Protein AF-A0A7S3HVH9-F1 (afdb_monomer)

Secondary structure (DSSP, 8-state):
-EEEEPPSSSS----HHHHHHHHHHHHHHHH--HHHHHTB--EEEEEE-SSEEEEEE---SSEEHHHHHEEEEEEEETTEEEEEEEE-HHHHHHHH-HHHHHHHHHHHHHHHHHHHHTTEE-S--SGGGEEEEEETTTTEEEEEEE---TT-EEB-TTS-B----

Foldseek 3Di:
DDKWWQDPDDDRDTQLLVVQVVVVLVLCVVDPDPLLPLAAWHFPDWDDDPTIIDTHTDDDPAAFQDVQQWDWDWDDDPNDIDIDIDGHLLNVLCVPPVVQVVVVVVSVCSNVVSCVVSQKDQQDDDSRQKGWDADSVVRHTPGIHGHRSSRMFGADPVRDTDPDD

Nearest PDB structures (foldseek):
  8p5j-assembly1_A  TM=8.160E-01  e=2.777E-05  Homo sapiens
  3lj0-assembly1_A  TM=7.026E-01  e=1.285E-04  Saccharomyces cerevisiae
  6c2t-assembly1_A-2  TM=6.644E-01  e=3.695E-03  Homo sapiens
  5lvp-assembly4_D  TM=5.427E-01  e=7.985E-04  Homo sapiens

Organism: NCBI:txid182087

Sequence (165 aa):
MKQFPKNGSGQMKFDPSAYVELQMAQLIRAYSTAEERENICMMIESVDDKKDLWLIYELCSGRTMNEHLFEVKGEFYKGERIYMVHHSHFYHALRTNLEMLKDFLYRMCVALSLFARISIVHGDLKPDNIIIDYDPETQSIRSLKVIDLGSAFLLNEEGRTIRNQ

Structure (mmCIF, N/CA/C/O backbone):
data_AF-A0A7S3HVH9-F1
#
_entry.id   AF-A0A7S3HVH9-F1
#
loop_
_atom_site.group_PDB
_atom_site.id
_atom_site.type_symbol
_atom_site.label_atom_id
_atom_site.label_alt_id
_atom_site.label_comp_id
_atom_site.label_asym_id
_atom_site.label_entity_id
_atom_site.label_seq_id
_atom_site.pdbx_PDB_ins_code
_atom_site.Cartn_x
_atom_site.Cartn_y
_atom_site.Cartn_z
_atom_site.occupancy
_atom_site.B_iso_or_equiv
_atom_site.auth_seq_id
_atom_site.auth_comp_id
_atom_site.auth_asym_id
_atom_site.auth_atom_id
_atom_site.pdbx_PDB_model_num
ATOM 1 N N . MET A 1 1 ? -8.099 2.472 -11.697 1.00 90.06 1 MET A N 1
ATOM 2 C CA . MET A 1 1 ? -7.451 2.942 -12.942 1.00 90.06 1 MET A CA 1
ATOM 3 C C . MET A 1 1 ? -6.863 4.315 -12.669 1.00 90.06 1 MET A C 1
ATOM 5 O O . MET A 1 1 ? -7.524 5.095 -11.994 1.00 90.06 1 MET A O 1
ATOM 9 N N . LYS A 1 2 ? -5.647 4.591 -13.143 1.00 94.25 2 LYS A N 1
ATOM 10 C CA . LYS A 1 2 ? -5.000 5.909 -13.067 1.00 94.25 2 LYS A CA 1
ATOM 11 C C . LYS A 1 2 ? -4.775 6.439 -14.484 1.00 94.25 2 LYS A C 1
ATOM 13 O O . LYS A 1 2 ? -4.377 5.665 -15.353 1.00 94.25 2 LYS A O 1
ATOM 18 N N . GLN A 1 3 ? -5.055 7.721 -14.703 1.00 93.69 3 GLN A N 1
ATOM 19 C CA . GLN A 1 3 ? -4.879 8.405 -15.985 1.00 93.69 3 GLN A CA 1
ATOM 20 C C . GLN A 1 3 ? -3.669 9.332 -15.910 1.00 93.69 3 GLN A C 1
ATOM 22 O O . GLN A 1 3 ? -3.572 10.141 -14.988 1.00 93.69 3 GLN A O 1
ATOM 27 N N . PHE A 1 4 ? -2.798 9.255 -16.910 1.00 92.56 4 PHE A N 1
ATOM 28 C CA . PHE A 1 4 ? -1.651 10.139 -17.075 1.00 92.56 4 PHE A CA 1
ATOM 29 C C . PHE A 1 4 ? -1.736 10.845 -18.434 1.00 92.56 4 PHE A C 1
ATOM 31 O O . PHE A 1 4 ? -1.402 10.239 -19.458 1.00 92.56 4 PHE A O 1
ATOM 38 N N . PRO A 1 5 ? -2.176 12.116 -18.467 1.00 90.25 5 PRO A N 1
ATOM 39 C CA . PRO A 1 5 ? -2.291 12.874 -19.706 1.00 90.25 5 PRO A CA 1
ATOM 40 C C . PRO A 1 5 ? -0.944 13.130 -20.382 1.00 90.25 5 PRO A C 1
ATOM 42 O O . PRO A 1 5 ? 0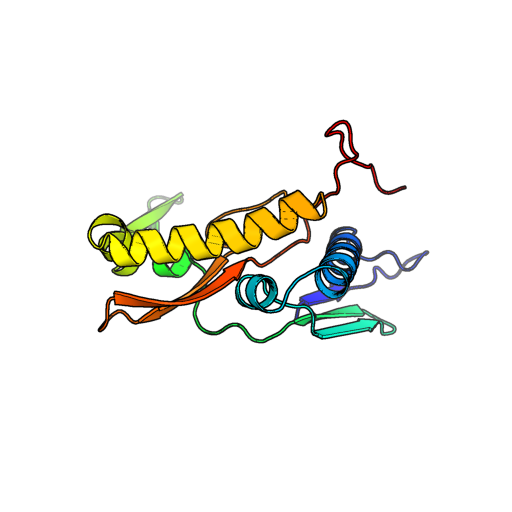.055 13.453 -19.736 1.00 90.25 5 PRO A O 1
ATOM 45 N N . LYS A 1 6 ? -0.922 13.039 -21.713 1.00 86.69 6 LYS A N 1
ATOM 46 C CA . LYS A 1 6 ? 0.210 13.440 -22.553 1.00 86.69 6 LYS A CA 1
ATOM 47 C C . LYS A 1 6 ? 0.193 14.952 -22.727 1.00 86.69 6 LYS A C 1
ATOM 49 O O . LYS A 1 6 ? -0.744 15.511 -23.298 1.00 86.69 6 LYS A O 1
ATOM 54 N N . ASN A 1 7 ? 1.263 15.622 -22.305 1.00 72.81 7 ASN A N 1
ATOM 55 C CA . ASN A 1 7 ? 1.398 17.058 -22.530 1.00 72.81 7 ASN A CA 1
ATOM 56 C C . ASN A 1 7 ? 1.625 17.344 -24.024 1.00 72.81 7 ASN A C 1
ATOM 58 O O . ASN A 1 7 ? 2.605 16.908 -24.631 1.00 72.81 7 ASN A O 1
ATOM 62 N N . GLY A 1 8 ? 0.682 18.065 -24.631 1.00 60.00 8 GLY A N 1
ATOM 63 C CA . GLY A 1 8 ? 0.651 18.366 -26.059 1.00 60.00 8 GLY A CA 1
ATOM 64 C C . GLY A 1 8 ? 1.616 19.473 -26.475 1.00 60.00 8 GLY A C 1
ATOM 65 O O . GLY A 1 8 ? 1.167 20.546 -26.852 1.00 60.00 8 GLY A O 1
ATOM 66 N N . SER A 1 9 ? 2.926 19.221 -26.445 1.00 50.75 9 SER A N 1
ATOM 67 C CA . SER A 1 9 ? 3.918 20.001 -27.204 1.00 50.75 9 SER A CA 1
ATOM 68 C C . SER A 1 9 ? 5.301 19.345 -27.129 1.00 50.75 9 SER A C 1
ATOM 70 O O . SER A 1 9 ? 6.013 19.535 -26.152 1.00 50.75 9 SER A O 1
ATOM 72 N N . GLY A 1 10 ? 5.691 18.611 -28.178 1.00 51.00 10 GLY A N 1
ATOM 73 C CA . GLY A 1 10 ? 7.080 18.190 -28.419 1.00 51.00 10 GLY A CA 1
ATOM 74 C C . GLY A 1 10 ? 7.645 17.165 -27.424 1.00 51.00 10 GLY A C 1
ATOM 75 O O . GLY A 1 10 ? 8.108 17.523 -26.351 1.00 51.00 10 GLY A O 1
ATOM 76 N N . GLN A 1 11 ? 7.705 15.901 -27.861 1.00 51.56 11 GLN A N 1
ATOM 77 C CA . GLN A 1 11 ? 7.981 14.674 -27.089 1.00 51.56 11 GLN A CA 1
ATOM 78 C C . GLN A 1 11 ? 6.811 14.255 -26.188 1.00 51.56 11 GLN A C 1
ATOM 80 O O . GLN A 1 11 ? 6.416 14.979 -25.283 1.00 51.56 11 GLN A O 1
ATOM 85 N N . MET A 1 12 ? 6.261 13.061 -26.446 1.00 53.03 12 MET A N 1
ATOM 86 C CA . MET A 1 12 ? 5.293 12.382 -25.578 1.00 53.03 12 MET A CA 1
ATOM 87 C C . MET A 1 12 ? 5.929 12.135 -24.203 1.00 53.03 12 MET A C 1
ATOM 89 O O . MET A 1 12 ? 6.506 11.080 -23.967 1.00 53.03 12 MET A O 1
ATOM 93 N N . LYS A 1 13 ? 5.895 13.127 -23.315 1.00 63.88 13 LYS A N 1
ATOM 94 C CA . LYS A 1 13 ? 6.369 12.993 -21.939 1.00 63.88 13 LYS A CA 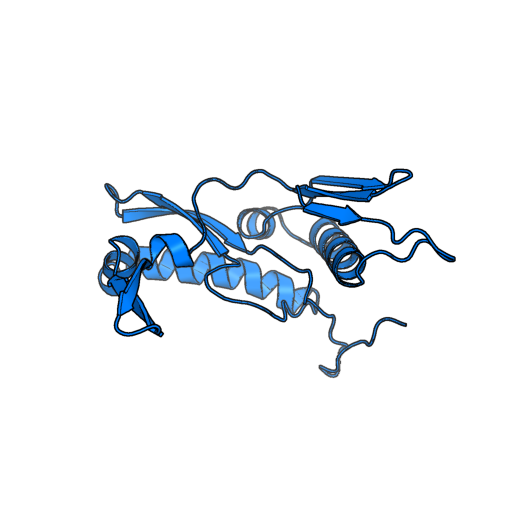1
ATOM 95 C C . LYS A 1 13 ? 5.157 12.947 -21.023 1.00 63.88 13 LYS A C 1
ATOM 97 O O . LYS A 1 13 ? 4.425 13.928 -20.909 1.00 63.88 13 LYS A O 1
ATOM 102 N N . PHE A 1 14 ? 4.938 11.777 -20.437 1.00 71.19 14 PHE A N 1
ATOM 103 C CA . PHE A 1 14 ? 4.018 11.588 -19.321 1.00 71.19 14 PHE A CA 1
ATOM 104 C C . PHE A 1 14 ? 4.647 12.107 -18.029 1.00 71.19 14 PHE A C 1
ATOM 106 O O . PHE A 1 14 ? 5.846 12.401 -17.984 1.00 71.19 14 PHE A O 1
ATOM 113 N N . ASP A 1 15 ? 3.842 12.167 -16.972 1.00 81.62 15 ASP A N 1
ATOM 114 C CA . ASP A 1 15 ? 4.359 12.290 -15.614 1.00 81.62 15 ASP A CA 1
ATOM 115 C C . ASP A 1 15 ? 5.393 11.170 -15.346 1.00 81.62 15 ASP A C 1
ATOM 117 O O . ASP A 1 15 ? 5.093 9.998 -15.607 1.00 81.62 15 ASP A O 1
ATOM 121 N N . PRO A 1 16 ? 6.606 11.486 -14.850 1.00 86.19 16 PRO A N 1
ATOM 122 C CA . PRO A 1 16 ? 7.626 10.483 -14.546 1.00 86.19 16 PRO A CA 1
ATOM 123 C C . PRO A 1 16 ? 7.142 9.370 -13.609 1.00 86.19 16 PRO A C 1
ATOM 125 O O . PRO A 1 16 ? 7.586 8.229 -13.746 1.00 86.19 16 PRO A O 1
ATOM 128 N N . SER A 1 17 ? 6.205 9.671 -12.704 1.00 90.06 17 SER A N 1
ATOM 129 C CA . SER A 1 17 ? 5.626 8.687 -11.784 1.00 90.06 17 SER A CA 1
ATOM 130 C C . SER A 1 17 ? 4.910 7.546 -12.510 1.00 90.06 17 SER A C 1
ATOM 132 O O . SER A 1 17 ? 4.929 6.418 -12.024 1.00 90.06 17 SER A O 1
ATOM 134 N N . ALA A 1 18 ? 4.367 7.782 -13.711 1.00 92.31 18 ALA A N 1
ATOM 135 C CA . ALA A 1 18 ? 3.722 6.741 -14.508 1.00 92.31 18 ALA A CA 1
ATOM 136 C C . ALA A 1 18 ? 4.718 5.656 -14.951 1.00 92.31 18 ALA A C 1
ATOM 138 O O . ALA A 1 18 ? 4.415 4.464 -14.906 1.00 92.31 18 ALA A O 1
ATOM 139 N N . TYR A 1 19 ? 5.928 6.064 -15.354 1.00 89.25 19 TYR A N 1
ATOM 140 C CA . TYR A 1 19 ? 6.993 5.136 -15.744 1.00 89.25 19 TYR A CA 1
ATOM 141 C C . TYR A 1 19 ? 7.537 4.364 -14.554 1.00 89.25 19 TYR A C 1
ATOM 143 O O . TYR A 1 19 ? 7.792 3.167 -14.675 1.00 89.25 19 TYR A O 1
ATOM 151 N N . VAL A 1 20 ? 7.686 5.039 -13.413 1.00 93.94 20 VAL A N 1
ATOM 152 C CA . VAL A 1 20 ? 8.069 4.384 -12.162 1.00 93.94 20 VAL A CA 1
ATOM 153 C C . VAL A 1 20 ? 7.047 3.302 -11.828 1.00 93.94 20 VAL A C 1
ATOM 155 O O . VAL A 1 20 ? 7.420 2.146 -11.646 1.00 93.94 20 VAL A O 1
ATOM 158 N N . GLU A 1 21 ? 5.758 3.638 -11.829 1.00 95.38 21 GLU A N 1
ATOM 159 C CA . GLU A 1 21 ? 4.705 2.696 -11.459 1.00 95.38 21 GLU A CA 1
ATOM 160 C C . GLU A 1 21 ? 4.637 1.499 -12.423 1.00 95.38 21 GLU A C 1
ATOM 162 O O . GLU A 1 21 ? 4.534 0.352 -11.983 1.00 95.38 21 GLU A O 1
ATOM 167 N N . LEU A 1 22 ? 4.795 1.738 -13.731 1.00 95.06 22 LEU A N 1
ATOM 168 C CA . LEU A 1 22 ? 4.872 0.681 -14.743 1.00 95.06 22 LEU A CA 1
ATOM 169 C C . LEU A 1 22 ? 6.092 -0.232 -14.538 1.00 95.06 22 LEU A C 1
ATOM 171 O O . LEU A 1 22 ? 5.959 -1.456 -14.584 1.00 95.06 22 LEU A O 1
ATOM 175 N N . GLN A 1 23 ? 7.271 0.345 -14.285 1.00 95.19 23 GLN A N 1
ATOM 176 C CA . GLN A 1 23 ? 8.506 -0.401 -14.035 1.00 95.19 23 GLN A CA 1
ATOM 177 C C . GLN A 1 23 ? 8.379 -1.271 -12.778 1.00 95.19 23 GLN A C 1
ATOM 179 O O . GLN A 1 23 ? 8.692 -2.464 -12.818 1.00 95.19 23 GLN A O 1
ATOM 184 N N . MET A 1 24 ? 7.874 -0.709 -11.676 1.00 96.94 24 MET A N 1
ATOM 185 C CA . MET A 1 24 ? 7.680 -1.464 -10.436 1.00 96.94 24 MET A CA 1
ATOM 186 C C . MET A 1 24 ? 6.649 -2.577 -10.616 1.00 96.94 24 MET A C 1
ATOM 188 O O . MET A 1 24 ? 6.879 -3.702 -10.173 1.00 96.94 24 MET A O 1
ATOM 192 N N . ALA A 1 25 ? 5.546 -2.312 -11.319 1.00 97.31 25 ALA A N 1
ATOM 193 C CA . ALA A 1 25 ? 4.528 -3.318 -11.597 1.00 97.31 25 ALA A CA 1
ATOM 194 C C . ALA A 1 25 ? 5.067 -4.496 -12.425 1.00 97.31 25 ALA A C 1
ATOM 196 O O . ALA A 1 25 ? 4.716 -5.648 -12.155 1.00 97.31 25 ALA A O 1
ATOM 197 N N . GLN A 1 26 ? 5.943 -4.237 -13.401 1.00 96.81 26 GLN A N 1
ATOM 198 C CA . GLN A 1 26 ? 6.606 -5.286 -14.183 1.00 96.81 26 GLN A CA 1
ATOM 199 C C . GLN A 1 26 ? 7.521 -6.153 -13.311 1.00 96.81 26 GLN A C 1
ATOM 201 O O . GLN A 1 26 ? 7.450 -7.382 -13.390 1.00 96.81 26 GLN A O 1
ATOM 206 N N . LEU A 1 27 ? 8.331 -5.535 -12.445 1.00 97.50 27 LEU A N 1
ATOM 207 C CA . LEU A 1 27 ? 9.199 -6.255 -11.508 1.00 97.50 27 LEU A CA 1
ATOM 208 C C . LEU A 1 27 ? 8.385 -7.107 -10.531 1.00 97.50 27 LEU A C 1
ATOM 210 O O . LEU A 1 27 ? 8.640 -8.302 -10.384 1.00 97.50 27 LEU A O 1
ATOM 214 N N . ILE A 1 28 ? 7.358 -6.523 -9.913 1.00 98.12 28 ILE A N 1
ATOM 215 C CA . ILE A 1 28 ? 6.474 -7.236 -8.989 1.00 98.12 28 ILE A CA 1
ATOM 216 C C . ILE A 1 28 ? 5.816 -8.413 -9.706 1.00 98.12 28 ILE A C 1
ATOM 218 O O . ILE A 1 28 ? 5.857 -9.532 -9.202 1.00 98.12 28 ILE A O 1
ATOM 222 N N . ARG A 1 29 ? 5.275 -8.223 -10.914 1.00 97.44 29 ARG A N 1
ATOM 223 C CA . ARG A 1 29 ? 4.662 -9.312 -11.690 1.00 97.44 29 ARG A CA 1
ATOM 224 C C . ARG A 1 29 ? 5.641 -10.449 -11.994 1.00 97.44 29 ARG A C 1
ATOM 226 O O . ARG A 1 29 ? 5.238 -11.610 -11.940 1.00 97.44 29 ARG A O 1
ATOM 233 N N . ALA A 1 30 ? 6.889 -10.126 -12.322 1.00 97.81 30 ALA A N 1
ATOM 234 C CA . ALA A 1 30 ? 7.903 -11.112 -12.680 1.00 97.81 30 ALA A CA 1
ATOM 235 C C . ALA A 1 30 ? 8.400 -11.926 -11.474 1.00 97.81 30 ALA A C 1
ATOM 237 O O . ALA A 1 30 ? 8.649 -13.121 -11.612 1.00 97.81 30 ALA A O 1
ATOM 238 N N . TYR A 1 31 ? 8.526 -11.297 -10.302 1.00 98.12 31 TYR A N 1
ATOM 239 C CA . TYR A 1 31 ? 9.277 -11.868 -9.177 1.00 98.12 31 TYR A CA 1
ATOM 240 C C . TYR A 1 31 ? 8.461 -12.139 -7.909 1.00 98.12 31 TYR A C 1
ATOM 242 O O . TYR A 1 31 ? 9.014 -12.703 -6.962 1.00 98.12 31 TYR A O 1
ATOM 250 N N . SER A 1 32 ? 7.185 -11.747 -7.851 1.00 98.00 32 SER A N 1
ATOM 251 C CA . SER A 1 32 ? 6.320 -12.030 -6.697 1.00 98.00 32 SER A CA 1
ATOM 252 C C . SER A 1 32 ? 5.765 -13.456 -6.702 1.00 98.00 32 SER A C 1
ATOM 254 O O . SER A 1 32 ? 5.384 -13.989 -7.753 1.00 98.00 32 SER A O 1
ATOM 256 N N . THR A 1 33 ? 5.668 -14.043 -5.511 1.00 98.19 33 THR A N 1
ATOM 257 C CA . THR A 1 33 ? 4.933 -15.278 -5.222 1.00 98.19 33 THR A CA 1
ATOM 258 C C . THR A 1 33 ? 3.423 -15.017 -5.188 1.00 98.19 33 THR A C 1
ATOM 260 O O . THR A 1 33 ? 2.975 -13.871 -5.213 1.00 98.19 33 THR A O 1
ATOM 263 N N . ALA A 1 34 ? 2.609 -16.077 -5.134 1.00 97.19 34 ALA A N 1
ATOM 264 C CA . ALA A 1 34 ? 1.157 -15.932 -5.015 1.00 97.19 34 ALA A CA 1
ATOM 265 C C . ALA A 1 34 ? 0.751 -15.201 -3.721 1.00 97.19 34 ALA A C 1
ATOM 267 O O . ALA A 1 34 ? -0.038 -14.267 -3.781 1.00 97.19 34 ALA A O 1
ATOM 268 N N . GLU A 1 35 ? 1.355 -15.569 -2.590 1.00 97.19 35 GLU A N 1
ATOM 269 C CA . GLU A 1 35 ? 1.094 -14.956 -1.282 1.00 97.19 35 GLU A CA 1
ATOM 270 C C . GLU A 1 35 ? 1.467 -13.465 -1.247 1.00 97.19 35 GLU A C 1
ATOM 272 O O . GLU A 1 35 ? 0.725 -12.632 -0.729 1.00 97.19 35 GLU A O 1
ATOM 277 N N . GLU A 1 36 ? 2.594 -13.082 -1.849 1.00 98.06 36 GLU A N 1
ATOM 278 C CA . GLU A 1 36 ? 2.998 -11.675 -1.888 1.00 98.06 36 GLU A CA 1
ATOM 279 C C . GLU A 1 36 ? 2.022 -10.821 -2.715 1.00 98.06 36 GLU A C 1
ATOM 281 O O . GLU A 1 36 ? 1.722 -9.686 -2.339 1.00 98.06 36 GLU A O 1
ATOM 286 N N . ARG A 1 37 ? 1.463 -11.374 -3.803 1.00 96.88 37 ARG A N 1
ATOM 287 C CA . ARG A 1 37 ? 0.460 -10.691 -4.646 1.00 96.88 37 ARG A CA 1
ATOM 288 C C . ARG A 1 37 ? -0.860 -10.446 -3.926 1.00 96.88 37 ARG A C 1
ATOM 290 O O . ARG A 1 37 ? -1.591 -9.531 -4.298 1.00 96.88 37 ARG A O 1
ATOM 297 N N . GLU A 1 38 ? -1.180 -11.219 -2.894 1.00 97.50 38 GLU A N 1
ATOM 298 C CA . GLU A 1 38 ? -2.374 -10.956 -2.087 1.00 97.50 38 GLU A CA 1
ATOM 299 C C . GLU A 1 38 ? -2.257 -9.628 -1.328 1.00 97.50 38 GLU A C 1
ATOM 301 O O . GLU A 1 38 ? -3.274 -8.974 -1.103 1.00 97.50 38 GLU A O 1
ATOM 306 N N . ASN A 1 39 ? -1.028 -9.184 -1.034 1.00 98.44 39 ASN A N 1
ATOM 307 C CA . ASN A 1 39 ? -0.742 -8.039 -0.167 1.00 98.44 39 ASN A CA 1
ATOM 308 C C . ASN A 1 39 ? -0.330 -6.753 -0.913 1.00 98.44 39 ASN A C 1
ATOM 310 O O . ASN A 1 39 ? -0.065 -5.723 -0.291 1.00 98.44 39 ASN A O 1
ATOM 314 N N . ILE A 1 40 ? -0.309 -6.785 -2.248 1.00 98.19 40 ILE A N 1
ATOM 315 C CA . ILE A 1 40 ? -0.020 -5.644 -3.130 1.00 98.19 40 ILE A CA 1
ATOM 316 C C . ILE A 1 40 ? -1.188 -5.460 -4.102 1.00 98.19 40 ILE A C 1
ATOM 318 O O . ILE A 1 40 ? -1.786 -6.441 -4.535 1.00 98.19 40 ILE A O 1
ATOM 322 N N . CYS A 1 41 ? -1.515 -4.219 -4.465 1.00 98.19 41 CYS A N 1
ATOM 323 C CA . CYS A 1 41 ? -2.442 -3.954 -5.562 1.00 98.19 41 CYS A CA 1
ATOM 324 C C . CYS A 1 41 ? -1.752 -4.165 -6.914 1.00 98.19 41 CYS A C 1
ATOM 326 O O . CYS A 1 41 ? -0.865 -3.413 -7.324 1.00 98.19 41 CYS A O 1
ATOM 328 N N . MET A 1 42 ? -2.167 -5.213 -7.610 1.00 98.06 42 MET A N 1
ATOM 329 C CA . MET A 1 42 ? -1.580 -5.647 -8.864 1.00 98.06 42 MET A CA 1
ATOM 330 C C . MET A 1 42 ? -2.095 -4.810 -10.035 1.00 98.06 42 MET A C 1
ATOM 332 O O . MET A 1 42 ? -3.300 -4.712 -10.281 1.00 98.06 42 MET A O 1
ATOM 336 N N . MET A 1 43 ? -1.169 -4.263 -10.824 1.00 98.00 43 MET A N 1
ATOM 337 C CA . MET A 1 43 ? -1.493 -3.742 -12.152 1.00 98.00 43 MET A CA 1
ATOM 338 C C . MET A 1 43 ? -1.890 -4.916 -13.050 1.00 98.00 43 MET A C 1
ATOM 340 O O . MET A 1 43 ? -1.125 -5.873 -13.172 1.00 98.00 43 MET A O 1
ATOM 344 N N . ILE A 1 44 ? -3.057 -4.841 -13.684 1.00 97.31 44 ILE A N 1
ATOM 345 C CA . ILE A 1 44 ? -3.581 -5.823 -14.641 1.00 97.31 44 ILE A CA 1
ATOM 346 C C . ILE A 1 44 ? -2.991 -5.571 -16.027 1.00 97.31 44 ILE A C 1
ATOM 348 O O . ILE A 1 44 ? -2.481 -6.506 -16.650 1.00 97.31 44 ILE A O 1
ATOM 352 N N . GLU A 1 45 ? -3.019 -4.322 -16.484 1.00 96.75 45 GLU A N 1
ATOM 353 C CA . GLU A 1 45 ? -2.539 -3.912 -17.803 1.00 96.75 45 GLU A CA 1
ATOM 354 C C . GLU A 1 45 ? -2.282 -2.398 -17.860 1.00 96.75 45 GLU A C 1
ATOM 356 O O . GLU A 1 45 ? -2.638 -1.647 -16.947 1.00 96.75 45 GLU A O 1
ATOM 361 N N . SER A 1 46 ? -1.678 -1.951 -18.958 1.00 95.69 46 SER A N 1
ATOM 362 C CA . SER A 1 46 ? -1.498 -0.538 -19.282 1.00 95.69 46 SER A CA 1
ATOM 363 C C . SER A 1 46 ? -1.960 -0.273 -20.711 1.00 95.69 46 SER A C 1
ATOM 365 O O . SER A 1 46 ? -1.580 -1.018 -21.616 1.00 95.69 46 SER A O 1
ATOM 367 N N . VAL A 1 47 ? -2.716 0.800 -20.924 1.00 95.31 47 VAL A N 1
ATOM 368 C CA . VAL A 1 47 ? -3.193 1.213 -22.250 1.00 95.31 47 VAL A CA 1
ATOM 369 C C . VAL A 1 47 ? -2.597 2.571 -22.584 1.00 95.31 47 VAL A C 1
ATOM 371 O O . VAL A 1 47 ? -2.864 3.550 -21.896 1.00 95.31 47 VAL A O 1
ATOM 374 N N . ASP A 1 48 ? -1.792 2.626 -23.639 1.00 92.88 48 ASP A N 1
ATOM 375 C CA . ASP A 1 48 ? -1.219 3.867 -24.155 1.00 92.88 48 ASP A CA 1
ATOM 376 C C . ASP A 1 48 ? -1.988 4.300 -25.413 1.00 92.88 48 ASP A C 1
ATOM 378 O O . ASP A 1 48 ? -1.921 3.636 -26.451 1.00 92.88 48 ASP A O 1
ATOM 382 N N . ASP A 1 49 ? -2.749 5.392 -25.320 1.00 90.25 49 ASP A N 1
ATOM 383 C CA . ASP A 1 49 ? -3.503 5.959 -26.438 1.00 90.25 49 ASP A CA 1
ATOM 384 C C . ASP A 1 49 ? -2.908 7.300 -26.915 1.00 90.25 49 ASP A C 1
ATOM 386 O O . ASP A 1 49 ? -1.819 7.713 -26.529 1.00 90.25 49 ASP A O 1
ATOM 390 N N . LYS A 1 50 ? -3.563 8.007 -27.843 1.00 86.88 50 LYS A N 1
ATOM 391 C CA . LYS A 1 50 ? -3.014 9.268 -28.383 1.00 86.88 50 LYS A CA 1
ATOM 392 C C . LYS A 1 50 ? -2.933 10.403 -27.356 1.00 86.88 50 LYS A C 1
ATOM 394 O O . LYS A 1 50 ? -2.137 11.319 -27.558 1.00 86.88 50 LYS A O 1
ATOM 399 N N . LYS A 1 51 ? -3.775 10.380 -26.328 1.00 88.06 51 LYS A N 1
ATOM 400 C CA . LYS A 1 51 ? -3.965 11.438 -25.335 1.00 88.06 51 LYS A CA 1
ATOM 401 C C . LYS A 1 51 ? -3.410 11.063 -23.973 1.00 88.06 51 LYS A C 1
ATOM 403 O O . LYS A 1 51 ? -2.913 11.946 -23.291 1.00 88.06 51 LYS A O 1
ATOM 408 N N . ASP A 1 52 ? -3.476 9.795 -23.596 1.00 91.69 52 ASP A N 1
ATOM 409 C CA . ASP A 1 52 ? -3.301 9.368 -22.216 1.00 91.69 52 ASP A CA 1
ATOM 410 C C . ASP A 1 52 ? -2.569 8.023 -22.130 1.00 91.69 52 ASP A C 1
ATOM 412 O O . ASP A 1 52 ? -2.672 7.175 -23.018 1.00 91.69 52 ASP A O 1
ATOM 416 N N . LEU A 1 53 ? -1.854 7.824 -21.022 1.00 93.12 53 LEU A N 1
ATOM 417 C CA . LEU A 1 53 ? -1.462 6.505 -20.535 1.00 93.12 53 LEU A CA 1
ATOM 418 C C . LEU A 1 53 ? -2.387 6.134 -19.380 1.00 93.12 53 LEU A C 1
ATOM 420 O O . LEU A 1 53 ? -2.498 6.858 -18.390 1.00 93.12 53 LEU A O 1
ATOM 424 N N . TRP A 1 54 ? -3.026 4.981 -19.500 1.00 95.44 54 TRP A N 1
ATOM 425 C CA . TRP A 1 54 ? -3.917 4.424 -18.497 1.00 95.44 54 TRP A CA 1
ATOM 426 C C . TRP A 1 54 ? -3.240 3.247 -17.817 1.00 95.44 54 TRP A C 1
ATOM 428 O O . TRP A 1 54 ? -2.863 2.279 -18.474 1.00 95.44 54 TRP A O 1
ATOM 438 N N . LEU A 1 55 ? -3.127 3.304 -16.494 1.00 96.62 55 LEU A N 1
ATOM 439 C CA . LEU A 1 55 ? -2.674 2.181 -15.680 1.00 96.62 55 LEU A CA 1
ATOM 440 C C . LEU A 1 55 ? -3.891 1.518 -15.028 1.00 96.62 55 LEU A C 1
ATOM 442 O O . LEU A 1 55 ? -4.640 2.148 -14.267 1.00 96.62 55 LEU A O 1
ATOM 446 N N . ILE A 1 56 ? -4.127 0.251 -15.361 1.00 97.69 56 ILE A N 1
ATOM 447 C CA . ILE A 1 56 ? -5.303 -0.513 -14.943 1.00 97.69 56 ILE A CA 1
ATOM 448 C C . ILE A 1 56 ? -4.879 -1.480 -13.842 1.00 97.69 56 ILE A C 1
ATOM 450 O O . ILE A 1 56 ? -3.981 -2.293 -14.031 1.00 97.69 56 ILE A O 1
ATOM 454 N N . TYR A 1 57 ? -5.537 -1.388 -12.690 1.00 97.81 57 TYR A N 1
ATOM 455 C CA . TYR A 1 57 ? -5.246 -2.169 -11.486 1.00 97.81 57 TYR A CA 1
ATOM 456 C C . TYR A 1 57 ? -6.414 -3.080 -11.143 1.00 97.81 57 TYR A C 1
ATOM 458 O O . TYR A 1 57 ? -7.549 -2.806 -11.544 1.00 97.81 57 TYR A O 1
ATOM 466 N N . GLU A 1 58 ? -6.140 -4.123 -10.364 1.00 96.88 58 GLU A N 1
ATOM 467 C CA . GLU A 1 58 ? -7.194 -4.866 -9.686 1.00 96.88 58 GLU A CA 1
ATOM 468 C C . GLU A 1 58 ? -8.045 -3.942 -8.808 1.00 96.88 58 GLU A C 1
ATOM 470 O O . GLU A 1 58 ? -7.572 -2.946 -8.250 1.00 96.88 58 GLU A O 1
ATOM 475 N N . LEU A 1 59 ? -9.329 -4.272 -8.693 1.00 95.94 59 LEU A N 1
ATOM 476 C CA . LEU A 1 59 ? -10.213 -3.574 -7.777 1.00 95.94 59 LEU A CA 1
ATOM 477 C C . LEU A 1 59 ? -10.00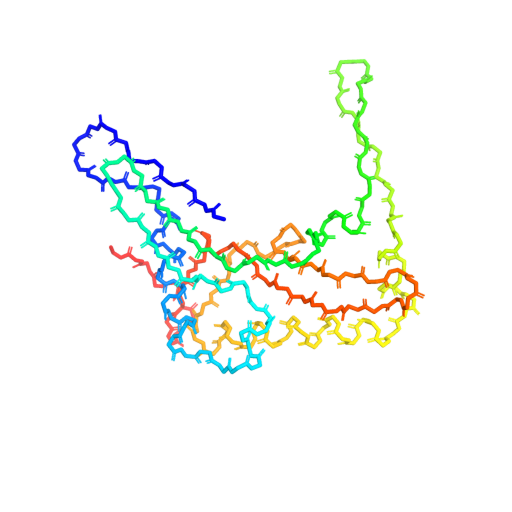1 -4.138 -6.372 1.00 95.94 59 LEU A C 1
ATOM 479 O O . LEU A 1 59 ? -10.366 -5.278 -6.095 1.00 95.94 59 LEU A O 1
ATOM 483 N N . CYS A 1 60 ? -9.416 -3.332 -5.491 1.00 96.69 60 CYS A N 1
ATOM 484 C CA . CYS A 1 60 ? -9.259 -3.684 -4.086 1.00 96.69 60 CYS A CA 1
ATOM 485 C C . CYS A 1 60 ? -10.578 -3.449 -3.338 1.00 96.69 60 CYS A C 1
ATOM 487 O O . CYS A 1 60 ? -11.164 -2.371 -3.446 1.00 96.69 60 CYS A O 1
ATOM 489 N N . SER A 1 61 ? -11.022 -4.431 -2.555 1.00 96.88 61 SER A N 1
ATOM 490 C CA . SER A 1 61 ? -12.131 -4.252 -1.614 1.00 96.88 61 SER A CA 1
ATOM 491 C C . SER A 1 61 ? -11.721 -3.340 -0.456 1.00 96.88 61 SER A C 1
ATOM 493 O O . SER A 1 61 ? -10.568 -3.351 -0.027 1.00 96.88 61 SER A O 1
ATOM 495 N N . GLY A 1 62 ? -12.679 -2.590 0.088 1.00 96.81 62 GLY A N 1
ATOM 496 C CA . GLY A 1 62 ? -12.470 -1.764 1.275 1.00 96.81 62 GLY A CA 1
ATOM 497 C C . GLY A 1 62 ? -12.140 -0.301 0.978 1.00 96.81 62 GLY A C 1
ATOM 498 O O . GLY A 1 62 ? -12.637 0.278 0.012 1.00 96.81 62 GLY A O 1
ATOM 499 N N . ARG A 1 63 ? -11.373 0.320 1.877 1.00 97.38 63 ARG A N 1
ATOM 500 C CA . ARG A 1 63 ? -11.026 1.755 1.874 1.00 97.38 63 ARG A CA 1
ATOM 501 C C . ARG A 1 63 ? -9.573 1.944 2.280 1.00 97.38 63 ARG A C 1
ATOM 503 O O . ARG A 1 63 ? -8.947 0.995 2.755 1.00 97.38 63 ARG A O 1
ATOM 510 N N . THR A 1 64 ? -9.036 3.150 2.120 1.00 98.12 64 THR A N 1
ATOM 511 C CA . THR A 1 64 ? -7.687 3.439 2.617 1.00 98.12 64 THR A CA 1
ATOM 512 C C . THR A 1 64 ? -7.620 3.245 4.135 1.00 98.12 64 THR A C 1
ATOM 514 O O . THR A 1 64 ? -8.605 3.427 4.858 1.00 98.12 64 THR A O 1
ATOM 517 N N . MET A 1 65 ? -6.449 2.880 4.651 1.00 98.06 65 MET A N 1
ATOM 518 C CA . MET A 1 65 ? -6.234 2.732 6.086 1.00 98.06 65 MET A CA 1
ATOM 519 C C . MET A 1 65 ? -6.475 4.064 6.800 1.00 98.06 65 MET A C 1
ATOM 521 O O . MET A 1 65 ? -7.004 4.060 7.905 1.00 98.06 65 MET A O 1
ATOM 525 N N . ASN A 1 66 ? -6.159 5.198 6.167 1.00 97.19 66 ASN A N 1
ATOM 526 C CA . ASN A 1 66 ? -6.454 6.521 6.716 1.00 97.19 66 ASN A CA 1
ATOM 527 C C . ASN A 1 66 ? -7.960 6.714 6.989 1.00 97.19 66 ASN A C 1
ATOM 529 O O . ASN A 1 66 ? -8.339 7.081 8.100 1.00 97.19 66 ASN A O 1
ATOM 533 N N . GLU A 1 67 ? -8.819 6.377 6.020 1.00 96.69 67 GLU A N 1
ATOM 534 C CA . GLU A 1 67 ? -10.283 6.445 6.167 1.00 96.69 67 GLU A CA 1
ATOM 535 C C . GLU A 1 67 ? -10.821 5.482 7.234 1.00 96.69 67 GLU A C 1
ATOM 537 O O . GLU A 1 67 ? -11.821 5.774 7.892 1.00 96.69 67 GLU A O 1
ATOM 542 N N . HIS A 1 68 ? -10.174 4.329 7.421 1.00 97.44 68 HIS A N 1
ATOM 543 C CA . HIS A 1 68 ? -10.531 3.398 8.494 1.00 97.44 68 HIS A CA 1
ATOM 544 C C . HIS A 1 68 ? -10.081 3.879 9.869 1.00 97.44 68 HIS A C 1
ATOM 546 O O . HIS A 1 68 ? -10.776 3.633 10.851 1.00 97.44 68 HIS A O 1
ATOM 552 N N . LEU A 1 69 ? -8.926 4.540 9.965 1.00 97.50 69 LEU A N 1
ATOM 553 C CA . LEU A 1 69 ? -8.371 5.021 11.229 1.00 97.50 69 LEU A CA 1
ATOM 554 C C . LEU A 1 69 ? -9.101 6.257 11.750 1.00 97.50 69 LEU A C 1
ATOM 556 O O . LEU A 1 69 ? -9.292 6.370 12.965 1.00 97.50 69 LEU A O 1
ATOM 560 N N . PHE A 1 70 ? -9.497 7.168 10.858 1.00 96.31 70 PHE A N 1
ATOM 561 C CA . PHE A 1 70 ? -9.943 8.500 11.245 1.00 96.31 70 PHE A CA 1
ATOM 562 C C . PHE A 1 70 ? -11.190 8.966 10.494 1.00 96.31 70 PHE A C 1
ATOM 564 O O . PHE A 1 70 ? -11.289 8.859 9.276 1.00 96.31 70 PHE A O 1
ATOM 571 N N . GLU A 1 71 ? -12.112 9.587 11.227 1.00 93.00 71 GLU A N 1
ATOM 572 C CA . GLU A 1 71 ? -13.150 10.445 10.661 1.00 93.00 71 GLU A CA 1
ATOM 573 C C . GLU A 1 71 ? -12.724 11.904 10.856 1.00 93.00 71 GLU A C 1
ATOM 575 O O . GLU A 1 71 ? -12.611 12.394 11.985 1.00 93.00 71 GLU A O 1
ATOM 580 N N . VAL A 1 72 ? -12.456 12.599 9.749 1.00 90.69 72 VAL A N 1
ATOM 581 C 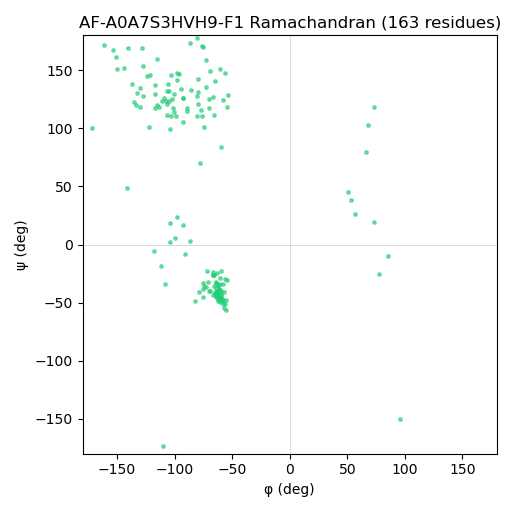CA . VAL A 1 72 ? -11.978 13.985 9.757 1.00 90.69 72 VAL A CA 1
ATOM 582 C C . VAL A 1 72 ? -13.099 14.919 9.317 1.00 90.69 72 VAL A C 1
ATOM 584 O O . VAL A 1 72 ? -13.597 14.826 8.196 1.00 90.69 72 VAL A O 1
ATOM 587 N N . LYS A 1 73 ? -13.474 15.864 10.184 1.00 90.00 73 LYS A N 1
ATOM 588 C CA . LYS A 1 73 ? -14.456 16.915 9.884 1.00 90.00 73 LYS A CA 1
ATOM 589 C C . LYS A 1 73 ? -13.781 18.272 9.912 1.00 90.00 73 LYS A C 1
ATOM 591 O O . LYS A 1 73 ? -13.201 18.663 10.919 1.00 90.00 73 LYS A O 1
ATOM 596 N N . GLY A 1 74 ? -13.834 18.972 8.783 1.00 91.50 74 GLY A N 1
ATOM 597 C CA . GLY A 1 74 ? -13.282 20.314 8.656 1.00 91.50 74 GLY A CA 1
ATOM 598 C C . GLY A 1 74 ? -14.368 21.380 8.755 1.00 91.50 74 GLY A C 1
ATOM 599 O O . GLY A 1 74 ? -15.336 21.338 7.994 1.00 91.50 74 GLY A O 1
ATOM 600 N N . GLU A 1 75 ? -14.166 22.373 9.612 1.00 93.06 75 GLU A N 1
ATOM 601 C CA . GLU A 1 75 ? -15.041 23.539 9.759 1.00 93.06 75 GLU A CA 1
ATOM 602 C C . GLU A 1 75 ? -14.230 24.833 9.649 1.00 93.06 75 GLU A C 1
ATOM 604 O O . GLU A 1 75 ? -13.025 24.853 9.905 1.00 93.06 75 GLU A O 1
ATOM 609 N N . PHE A 1 76 ? -14.872 25.920 9.218 1.00 94.62 76 PHE A N 1
ATOM 610 C CA . PHE A 1 76 ? -14.233 27.234 9.185 1.00 94.62 76 PHE A CA 1
ATOM 611 C C . PHE A 1 76 ? -14.524 27.991 10.478 1.00 94.62 76 PHE A C 1
ATOM 613 O O . PHE A 1 76 ? -15.682 28.212 10.825 1.00 94.62 76 PHE A O 1
ATOM 620 N N . TYR A 1 77 ? -13.476 28.451 11.152 1.00 92.19 77 TYR A N 1
ATOM 621 C CA . TYR A 1 77 ? -13.576 29.292 12.334 1.00 92.19 77 TYR A CA 1
ATOM 622 C C . TYR A 1 77 ? -12.669 30.508 12.173 1.00 92.19 77 TYR A C 1
ATOM 624 O O . TYR A 1 77 ? -11.455 30.384 12.042 1.00 92.19 77 TYR A O 1
ATOM 632 N N . LYS A 1 78 ? -13.271 31.704 12.167 1.00 94.81 78 LYS A N 1
ATOM 633 C CA . LYS A 1 78 ? -12.571 32.992 11.987 1.00 94.81 78 LYS A CA 1
ATOM 634 C C . LYS A 1 78 ? -11.675 33.060 10.736 1.00 94.81 78 LYS A C 1
ATOM 636 O O . LYS A 1 78 ? -10.607 33.654 10.774 1.00 94.81 78 LYS A O 1
ATOM 641 N N . GLY A 1 79 ? -12.127 32.474 9.627 1.00 94.44 79 GLY A N 1
ATOM 642 C CA . GLY A 1 79 ? -11.388 32.459 8.357 1.00 94.44 79 GLY A CA 1
ATOM 643 C C . GLY A 1 79 ? -10.360 31.332 8.233 1.00 94.44 79 GLY A C 1
ATOM 644 O O . GLY A 1 79 ? -9.898 31.073 7.129 1.00 94.44 79 GLY A O 1
ATOM 645 N N . GLU A 1 80 ? -10.077 30.610 9.317 1.00 93.94 80 GLU A N 1
ATOM 646 C CA . GLU A 1 80 ? -9.169 29.464 9.326 1.00 93.94 80 GLU A CA 1
ATOM 647 C C . GLU A 1 80 ? -9.940 28.146 9.225 1.00 93.94 80 GLU A C 1
ATOM 649 O O . GLU A 1 80 ? -11.060 28.022 9.730 1.00 93.94 80 GLU A O 1
ATOM 654 N N . ARG A 1 81 ? -9.337 27.141 8.584 1.00 94.19 81 ARG A N 1
ATOM 655 C CA . ARG A 1 81 ? -9.887 25.782 8.512 1.00 94.19 81 ARG A CA 1
ATOM 656 C C . ARG A 1 81 ? -9.380 24.972 9.705 1.00 94.19 81 ARG A C 1
ATOM 658 O O . ARG A 1 81 ? -8.184 24.726 9.819 1.00 94.19 81 ARG A O 1
ATOM 665 N N . ILE A 1 82 ? -10.287 24.529 10.569 1.00 94.19 82 ILE A N 1
ATOM 666 C CA . ILE A 1 82 ? -9.986 23.665 11.716 1.00 94.19 82 ILE A CA 1
ATOM 667 C C . ILE A 1 82 ? -10.480 22.255 11.407 1.00 94.19 82 ILE A C 1
ATOM 669 O O . ILE A 1 82 ? -11.574 22.084 10.871 1.00 94.19 82 ILE A O 1
ATOM 673 N N . TYR A 1 83 ? -9.677 21.252 11.758 1.00 91.44 83 TYR A N 1
ATOM 674 C CA . TYR A 1 83 ? -10.018 19.844 11.590 1.00 91.44 83 TYR A CA 1
ATOM 675 C C . TYR A 1 83 ? -10.235 19.183 12.943 1.00 91.44 83 TYR A C 1
ATOM 677 O O . TYR A 1 83 ? -9.350 19.175 13.797 1.00 91.44 83 TYR A O 1
ATOM 685 N N . MET A 1 84 ? -11.412 18.600 13.112 1.00 91.62 84 MET A N 1
ATOM 686 C CA . MET A 1 84 ? -11.704 17.681 14.194 1.00 91.62 84 MET A CA 1
ATOM 687 C C . MET A 1 84 ? -11.434 16.261 13.702 1.00 91.62 84 MET A C 1
ATOM 689 O O . MET A 1 84 ? -11.940 15.858 12.654 1.00 91.62 84 MET A O 1
ATOM 693 N N . VAL A 1 85 ? -10.610 15.526 14.446 1.00 93.12 85 VAL A N 1
ATOM 694 C CA . VAL A 1 85 ? -10.201 14.160 14.113 1.00 93.12 85 VAL A CA 1
ATOM 695 C C . VAL A 1 85 ? -10.785 13.221 15.155 1.00 93.12 85 VAL A C 1
ATOM 697 O O . VAL A 1 85 ? -10.467 13.326 16.339 1.00 93.12 85 VAL A O 1
ATOM 700 N N . HIS A 1 86 ? -11.631 12.300 14.711 1.00 94.62 86 HIS A N 1
ATOM 701 C CA . HIS A 1 86 ? -12.164 11.236 15.549 1.00 94.62 86 HIS A CA 1
ATOM 702 C C . HIS A 1 86 ? -11.481 9.921 15.203 1.00 94.62 86 HIS A C 1
ATOM 704 O O . HIS A 1 86 ? -11.376 9.561 14.034 1.00 94.62 86 HIS A O 1
ATOM 710 N N . HIS A 1 87 ? -11.024 9.198 16.223 1.00 96.62 87 HIS A N 1
ATOM 711 C CA . HIS A 1 87 ? -10.547 7.832 16.045 1.00 96.62 87 HIS A CA 1
ATOM 712 C C . HIS A 1 87 ? -11.735 6.919 15.745 1.00 96.62 87 HIS A C 1
ATOM 714 O O . HIS A 1 87 ? -12.709 6.874 16.496 1.00 96.62 87 HIS A O 1
ATOM 720 N N . SER A 1 88 ? -11.639 6.197 14.639 1.00 95.69 88 SER A N 1
ATOM 721 C CA . SER A 1 88 ? -12.675 5.291 14.159 1.00 95.69 88 SER A CA 1
ATOM 722 C C . SER A 1 88 ? -12.535 3.902 14.793 1.00 95.69 88 SER A C 1
ATOM 724 O O . SER A 1 88 ? -11.569 3.597 15.498 1.00 95.69 88 SER A O 1
ATOM 726 N N . HIS A 1 89 ? -13.505 3.020 14.546 1.00 95.94 89 HIS A N 1
ATOM 727 C CA . HIS A 1 89 ? -13.541 1.689 15.160 1.00 95.94 89 HIS A CA 1
ATOM 728 C C . HIS A 1 89 ? -12.272 0.860 14.878 1.00 95.94 89 HIS A C 1
ATOM 730 O O . HIS A 1 89 ? -11.735 0.231 15.789 1.00 95.94 89 HIS A O 1
ATOM 736 N N . PHE A 1 90 ? -11.741 0.918 13.652 1.00 97.31 90 PHE A N 1
ATOM 737 C CA . PHE A 1 90 ? -10.522 0.204 13.261 1.00 97.31 90 PHE A CA 1
ATOM 738 C C . PHE A 1 90 ? -9.293 0.624 14.085 1.00 97.31 90 PHE A C 1
ATOM 740 O O . PHE A 1 90 ? -8.506 -0.232 14.486 1.00 97.31 90 PHE A O 1
ATOM 747 N N . TYR A 1 91 ? -9.152 1.919 14.406 1.00 97.62 91 TYR A N 1
ATOM 748 C CA . TYR A 1 91 ? -8.080 2.419 15.278 1.00 97.62 91 TYR A CA 1
ATOM 749 C C . TYR A 1 91 ? -8.126 1.739 16.650 1.00 97.62 91 TYR A C 1
ATOM 751 O O . TYR A 1 91 ? -7.110 1.268 17.166 1.00 97.62 91 TYR A O 1
ATOM 759 N N . HIS A 1 92 ? -9.318 1.681 17.247 1.00 97.06 92 HIS A N 1
ATOM 760 C CA . HIS A 1 92 ? -9.499 1.058 18.552 1.00 97.06 92 HIS A CA 1
ATOM 761 C C . HIS A 1 92 ? -9.260 -0.450 18.487 1.00 97.06 92 HIS A C 1
ATOM 763 O O . HIS A 1 92 ? -8.543 -0.968 19.340 1.00 97.06 92 HIS A O 1
ATOM 769 N N . ALA A 1 93 ? -9.779 -1.123 17.457 1.00 96.94 93 ALA A N 1
ATOM 770 C CA . ALA A 1 93 ? -9.599 -2.555 17.260 1.00 96.94 93 ALA A CA 1
ATOM 771 C C . ALA A 1 93 ? -8.116 -2.933 17.100 1.00 96.94 93 ALA A C 1
ATOM 773 O O . ALA A 1 93 ? -7.643 -3.800 17.825 1.00 96.94 93 ALA A O 1
ATOM 774 N N . LEU A 1 94 ? -7.339 -2.228 16.267 1.00 96.44 94 LEU A N 1
ATOM 775 C CA . LEU A 1 94 ? -5.891 -2.466 16.147 1.00 96.44 94 LEU A CA 1
ATOM 776 C C . LEU A 1 94 ? -5.141 -2.305 17.477 1.00 96.44 94 LEU A C 1
ATOM 778 O O . LEU A 1 94 ? -4.153 -2.994 17.725 1.00 96.44 94 LEU A O 1
ATOM 782 N N . ARG A 1 95 ? -5.588 -1.384 18.337 1.00 96.44 95 ARG A N 1
ATOM 783 C CA . ARG A 1 95 ? -4.956 -1.124 19.636 1.00 96.44 95 ARG A CA 1
ATOM 784 C C . ARG A 1 95 ? -5.270 -2.203 20.674 1.00 96.44 95 ARG A C 1
ATOM 786 O O . ARG A 1 95 ? -4.448 -2.434 21.559 1.00 96.44 95 ARG A O 1
ATOM 793 N N . THR A 1 96 ? -6.459 -2.799 20.630 1.00 97.06 96 THR A N 1
ATOM 794 C CA . THR A 1 96 ? -6.961 -3.675 21.703 1.00 97.06 96 THR A CA 1
ATOM 795 C C . THR A 1 96 ? -7.085 -5.143 21.305 1.00 97.06 96 THR A C 1
ATOM 797 O O . THR A 1 96 ? -7.130 -5.997 22.187 1.00 97.06 96 THR A O 1
ATOM 800 N N . ASN A 1 97 ? -7.103 -5.457 20.011 1.00 97.56 97 ASN A N 1
ATOM 801 C CA . ASN A 1 97 ? -7.172 -6.811 19.481 1.00 97.56 97 ASN A CA 1
ATOM 802 C C . ASN A 1 97 ? -5.789 -7.246 18.970 1.00 97.56 97 ASN A C 1
ATOM 804 O O . ASN A 1 97 ? -5.364 -6.903 17.866 1.00 97.56 97 ASN A O 1
ATOM 808 N N . LEU A 1 98 ? -5.080 -8.021 19.797 1.00 97.38 98 LEU A N 1
ATOM 809 C CA . LEU A 1 98 ? -3.722 -8.476 19.497 1.00 97.38 98 LEU A CA 1
ATOM 810 C C . LEU A 1 98 ? -3.653 -9.369 18.249 1.00 97.38 98 LEU A C 1
ATOM 812 O O . LEU A 1 98 ? -2.677 -9.289 17.508 1.00 97.38 98 LEU A O 1
ATOM 816 N N . GLU A 1 99 ? -4.661 -10.206 18.006 1.00 97.50 99 GLU A N 1
ATOM 817 C CA . GLU A 1 99 ? -4.672 -11.095 16.838 1.00 97.50 99 GLU A CA 1
ATOM 818 C C . GLU A 1 99 ? -4.854 -10.304 15.542 1.00 97.50 99 GLU A C 1
ATOM 820 O O . GLU A 1 99 ? -4.137 -10.534 14.572 1.00 97.50 99 GLU A O 1
ATOM 825 N N . MET A 1 100 ? -5.720 -9.290 15.554 1.00 97.06 100 MET A N 1
ATOM 826 C CA . MET A 1 100 ? -5.870 -8.370 14.427 1.00 97.06 100 MET A CA 1
ATOM 827 C C . MET A 1 100 ? -4.584 -7.571 14.160 1.00 97.06 100 MET A C 1
ATOM 829 O O . MET A 1 100 ? -4.200 -7.390 13.005 1.00 97.06 100 MET A O 1
ATOM 833 N N . LEU A 1 101 ? -3.885 -7.121 15.210 1.00 98.25 101 LEU A N 1
ATOM 834 C CA . LEU A 1 101 ? -2.595 -6.443 15.061 1.00 98.25 101 LEU A CA 1
ATOM 835 C C . LEU A 1 101 ? -1.526 -7.373 14.469 1.00 98.25 101 LEU A C 1
ATOM 837 O O . LEU A 1 101 ? -0.769 -6.952 13.596 1.00 98.25 101 LEU A O 1
ATOM 841 N N . LYS A 1 102 ? -1.464 -8.634 14.916 1.00 98.44 102 LYS A N 1
ATOM 842 C CA . LYS A 1 102 ? -0.555 -9.640 14.346 1.00 98.44 102 LYS A CA 1
ATOM 843 C C . LYS A 1 102 ? -0.849 -9.886 12.868 1.00 98.44 102 LYS A C 1
ATOM 845 O O . LYS A 1 102 ? 0.094 -9.897 12.085 1.00 98.44 102 LYS A O 1
ATOM 850 N N . ASP A 1 103 ? -2.119 -10.038 12.490 1.00 98.38 103 ASP A N 1
ATOM 851 C CA . ASP A 1 103 ? -2.521 -10.231 11.091 1.00 98.38 103 ASP A CA 1
ATOM 852 C C . ASP A 1 103 ? -2.143 -9.021 10.220 1.00 98.38 103 ASP A C 1
ATOM 854 O O . ASP A 1 103 ? -1.533 -9.174 9.162 1.00 98.38 103 ASP A O 1
ATOM 858 N N . PHE A 1 104 ? -2.395 -7.800 10.705 1.00 98.50 104 PHE A N 1
ATOM 859 C CA . PHE A 1 104 ? -1.952 -6.576 10.035 1.00 98.50 104 PHE A CA 1
ATOM 860 C C . PHE A 1 104 ? -0.431 -6.559 9.817 1.00 98.50 104 PHE A C 1
ATOM 862 O O . PHE A 1 104 ? 0.037 -6.336 8.698 1.00 98.50 104 PHE A O 1
ATOM 869 N N . LEU A 1 105 ? 0.348 -6.812 10.876 1.00 98.62 105 LEU A N 1
ATOM 870 C CA . LEU A 1 105 ? 1.810 -6.816 10.806 1.00 98.62 105 LEU A CA 1
ATOM 871 C C . LEU A 1 105 ? 2.325 -7.902 9.862 1.00 98.62 105 LEU A C 1
ATOM 873 O O . LEU A 1 105 ? 3.232 -7.632 9.083 1.00 98.62 105 LEU A O 1
ATOM 877 N N . TYR A 1 106 ? 1.729 -9.094 9.891 1.00 98.69 106 TYR A N 1
ATOM 878 C CA . TYR A 1 106 ? 2.075 -10.189 8.993 1.00 98.69 106 TYR A CA 1
ATOM 879 C C . TYR A 1 106 ? 1.928 -9.775 7.526 1.00 98.69 106 TYR A C 1
ATOM 881 O O . TYR A 1 106 ? 2.899 -9.820 6.773 1.00 98.69 106 TYR A O 1
ATOM 889 N N . ARG A 1 107 ? 0.747 -9.283 7.138 1.00 98.69 107 ARG A N 1
ATOM 890 C CA . ARG A 1 107 ? 0.438 -8.853 5.764 1.00 98.69 107 ARG A CA 1
ATOM 891 C C . ARG A 1 107 ? 1.354 -7.724 5.288 1.00 98.69 107 ARG A C 1
ATOM 893 O O . ARG A 1 107 ? 1.879 -7.772 4.175 1.00 98.69 107 ARG A O 1
ATOM 900 N N . MET A 1 108 ? 1.616 -6.744 6.156 1.00 98.62 108 MET A N 1
ATOM 901 C CA . MET A 1 108 ? 2.581 -5.675 5.878 1.00 98.62 108 MET A CA 1
ATOM 902 C C . MET A 1 108 ? 4.006 -6.214 5.714 1.00 98.62 108 MET A C 1
ATOM 904 O O . MET A 1 108 ? 4.715 -5.800 4.799 1.00 98.62 108 MET A O 1
ATOM 908 N N . CYS A 1 109 ? 4.437 -7.151 6.561 1.00 98.62 109 CYS A N 1
ATOM 909 C CA . CYS A 1 109 ? 5.748 -7.782 6.449 1.00 98.62 109 CYS A CA 1
ATOM 910 C C . CYS A 1 109 ? 5.889 -8.597 5.162 1.00 98.62 109 CYS A C 1
ATOM 912 O O . CYS A 1 109 ? 6.955 -8.540 4.559 1.00 98.62 109 CYS A O 1
ATOM 914 N N . VAL A 1 110 ? 4.844 -9.291 4.701 1.00 98.69 110 VAL A N 1
ATOM 915 C CA . VAL A 1 110 ? 4.857 -9.988 3.405 1.00 98.69 110 VAL A CA 1
ATOM 916 C C . VAL A 1 110 ? 5.088 -8.990 2.262 1.00 98.69 110 VAL A C 1
ATOM 918 O O . VAL A 1 110 ? 6.004 -9.173 1.460 1.00 98.69 110 VAL A O 1
ATOM 921 N N . ALA A 1 111 ? 4.328 -7.890 2.221 1.00 98.50 111 ALA A N 1
ATOM 922 C CA . ALA A 1 111 ? 4.492 -6.842 1.210 1.00 98.50 111 ALA A CA 1
ATOM 923 C C . ALA A 1 111 ? 5.895 -6.202 1.238 1.00 98.50 111 ALA A C 1
ATOM 925 O O . ALA A 1 111 ? 6.552 -6.058 0.205 1.00 98.50 111 ALA A O 1
ATOM 926 N N . LEU A 1 112 ? 6.386 -5.844 2.428 1.00 98.38 112 LEU A N 1
ATOM 927 C CA . LEU A 1 112 ? 7.700 -5.217 2.590 1.00 98.38 112 LEU A CA 1
ATOM 928 C C . LEU A 1 112 ? 8.850 -6.193 2.326 1.00 98.38 112 LEU A C 1
ATOM 930 O O . LEU A 1 112 ? 9.895 -5.780 1.827 1.00 98.38 112 LEU A O 1
ATOM 934 N N . SER A 1 113 ? 8.663 -7.480 2.627 1.00 98.31 113 SER A N 1
ATOM 935 C CA . SER A 1 113 ? 9.636 -8.528 2.324 1.00 98.31 113 SER A CA 1
ATOM 936 C C . SER A 1 113 ? 9.806 -8.697 0.818 1.00 98.31 113 SER A C 1
ATOM 938 O O . SER A 1 113 ? 10.948 -8.740 0.356 1.00 98.31 113 SER A O 1
ATOM 940 N N . LEU A 1 114 ? 8.707 -8.686 0.049 1.00 98.44 114 LEU A N 1
ATOM 941 C CA . LEU A 1 114 ? 8.765 -8.632 -1.412 1.00 98.44 114 LEU A CA 1
ATOM 942 C C . LEU A 1 114 ? 9.591 -7.425 -1.863 1.00 98.44 114 LEU A C 1
ATOM 944 O O . LEU A 1 114 ? 10.578 -7.609 -2.569 1.00 98.44 114 LEU A O 1
ATOM 948 N N . PHE A 1 115 ? 9.219 -6.211 -1.441 1.00 98.12 115 PHE A N 1
ATOM 949 C CA . PHE A 1 115 ? 9.910 -4.987 -1.856 1.00 98.12 115 PHE A CA 1
ATOM 950 C C . PHE A 1 115 ? 11.408 -5.038 -1.560 1.00 98.12 115 PHE A C 1
ATOM 952 O O . PHE A 1 115 ? 12.211 -4.795 -2.459 1.00 98.12 115 PHE A O 1
ATOM 959 N N . ALA A 1 116 ? 11.790 -5.445 -0.349 1.00 96.69 116 ALA A N 1
ATOM 960 C CA . ALA A 1 116 ? 13.189 -5.597 0.029 1.00 96.69 116 ALA A CA 1
ATOM 961 C C . ALA A 1 116 ? 13.920 -6.616 -0.859 1.00 96.69 116 ALA A C 1
ATOM 963 O O . ALA A 1 116 ? 15.024 -6.346 -1.331 1.00 96.69 116 ALA A O 1
ATOM 964 N N . ARG A 1 117 ? 13.294 -7.768 -1.129 1.00 96.50 117 ARG A N 1
ATOM 965 C CA . ARG A 1 117 ? 13.871 -8.854 -1.933 1.00 96.50 117 ARG A CA 1
ATOM 966 C C . ARG A 1 117 ? 14.129 -8.453 -3.384 1.00 96.50 117 ARG A C 1
ATOM 968 O O . ARG A 1 117 ? 15.079 -8.953 -3.977 1.00 96.50 117 ARG A O 1
ATOM 975 N N . ILE A 1 118 ? 13.301 -7.578 -3.952 1.0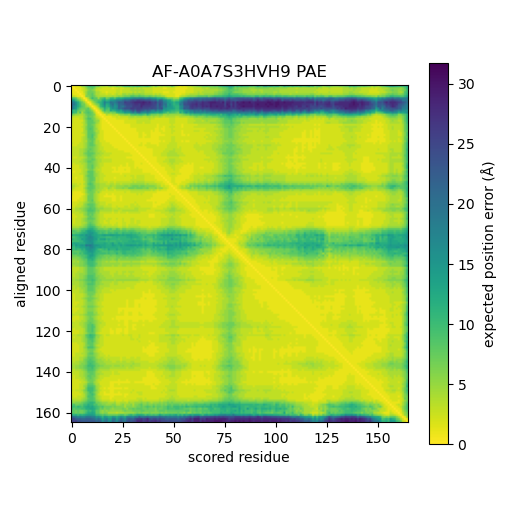0 96.62 118 ILE A N 1
ATOM 976 C CA . ILE A 1 118 ? 13.461 -7.070 -5.326 1.00 96.62 118 ILE A CA 1
ATOM 977 C C . ILE A 1 118 ? 14.010 -5.637 -5.369 1.00 96.62 118 ILE A C 1
ATOM 979 O O . ILE A 1 118 ? 13.890 -4.957 -6.387 1.00 96.62 118 ILE A O 1
ATOM 983 N N . SER A 1 119 ? 14.616 -5.190 -4.263 1.00 96.69 119 SER A N 1
ATOM 984 C CA . SER A 1 119 ? 15.291 -3.896 -4.112 1.00 96.69 119 SER A CA 1
ATOM 985 C C . SER A 1 119 ? 14.420 -2.671 -4.412 1.00 96.69 119 SER A C 1
ATOM 987 O O . SER A 1 119 ? 14.943 -1.615 -4.764 1.00 96.69 119 SER A O 1
ATOM 989 N N . ILE A 1 120 ? 13.102 -2.789 -4.243 1.00 97.31 120 ILE A N 1
ATOM 990 C CA . ILE A 1 120 ? 12.155 -1.677 -4.331 1.00 97.31 120 ILE A CA 1
ATOM 991 C C . ILE A 1 120 ? 12.073 -0.976 -2.976 1.00 97.31 120 ILE A C 1
ATOM 993 O O . ILE A 1 120 ? 11.872 -1.598 -1.935 1.00 97.31 120 ILE A O 1
ATOM 997 N N . VAL A 1 121 ? 12.142 0.349 -3.002 1.00 97.31 121 VAL A N 1
ATOM 998 C CA . VAL A 1 121 ? 11.716 1.214 -1.904 1.00 97.31 121 VAL A CA 1
ATOM 999 C C . VAL A 1 121 ? 10.448 1.929 -2.348 1.00 97.31 121 VAL A C 1
ATOM 1001 O O . VAL A 1 121 ? 10.444 2.580 -3.387 1.00 97.31 121 VAL A O 1
ATOM 1004 N N . HIS A 1 122 ? 9.375 1.828 -1.560 1.00 97.56 122 HIS A N 1
ATOM 1005 C CA . HIS A 1 122 ? 8.079 2.439 -1.887 1.00 97.56 122 HIS A CA 1
ATOM 1006 C C . HIS A 1 122 ? 8.140 3.976 -1.985 1.00 97.56 122 HIS A C 1
ATOM 1008 O O . HIS A 1 122 ? 7.426 4.586 -2.771 1.00 97.56 122 HIS A O 1
ATOM 1014 N N . GLY A 1 123 ? 8.969 4.621 -1.159 1.00 96.19 123 GLY A N 1
ATOM 1015 C CA . GLY A 1 123 ? 9.200 6.073 -1.178 1.00 96.19 123 GLY A CA 1
ATOM 1016 C C . GLY A 1 123 ? 8.104 6.935 -0.531 1.00 96.19 123 GLY A C 1
ATOM 1017 O O . GLY A 1 123 ? 8.414 8.007 -0.028 1.00 96.19 123 GLY A O 1
ATOM 1018 N N . ASP A 1 124 ? 6.859 6.455 -0.479 1.00 97.38 124 ASP A N 1
ATOM 1019 C CA . ASP A 1 124 ? 5.713 7.179 0.115 1.00 97.38 124 ASP A CA 1
ATOM 1020 C C . ASP A 1 124 ? 4.750 6.248 0.885 1.00 97.38 124 ASP A C 1
ATOM 1022 O O . ASP A 1 124 ? 3.544 6.219 0.641 1.00 97.38 124 ASP A O 1
ATOM 1026 N N . LEU A 1 125 ? 5.279 5.389 1.765 1.00 97.62 125 LEU A N 1
ATOM 1027 C CA . LEU A 1 125 ? 4.437 4.470 2.541 1.00 97.62 125 LEU A CA 1
ATOM 1028 C C . LEU A 1 125 ? 3.749 5.218 3.693 1.00 97.62 125 LEU A C 1
ATOM 1030 O O . LEU A 1 125 ? 4.406 5.692 4.620 1.00 97.62 125 LEU A O 1
ATOM 1034 N N . LYS A 1 126 ? 2.419 5.289 3.642 1.00 97.69 126 LYS A N 1
ATOM 1035 C CA . LYS A 1 126 ? 1.551 5.967 4.617 1.00 97.69 126 LYS A CA 1
ATOM 1036 C C . LYS A 1 126 ? 0.157 5.323 4.630 1.00 97.69 126 LYS A C 1
ATOM 1038 O O . LYS A 1 126 ? -0.146 4.570 3.705 1.00 97.69 126 LYS A O 1
ATOM 1043 N N . PRO A 1 127 ? -0.710 5.616 5.618 1.00 98.00 127 PRO A N 1
ATOM 1044 C CA . PRO A 1 127 ? -2.046 5.017 5.695 1.00 98.00 127 PRO A CA 1
ATOM 1045 C C . PRO A 1 127 ? -2.926 5.232 4.450 1.00 98.00 127 PRO A C 1
ATOM 1047 O O . PRO A 1 127 ? -3.752 4.383 4.136 1.00 98.00 127 PRO A O 1
ATOM 1050 N N . ASP A 1 128 ? -2.751 6.327 3.710 1.00 98.12 128 ASP A N 1
ATOM 1051 C CA . ASP A 1 128 ? -3.480 6.557 2.451 1.00 98.12 128 ASP A CA 1
ATOM 1052 C C . ASP A 1 128 ? -3.086 5.562 1.344 1.00 98.12 128 ASP A C 1
ATOM 1054 O O . ASP A 1 128 ? -3.900 5.233 0.487 1.00 98.12 128 ASP A O 1
ATOM 1058 N N . ASN A 1 129 ? -1.863 5.025 1.407 1.00 98.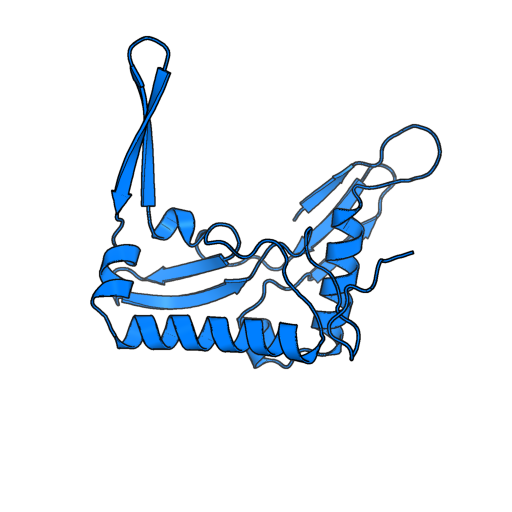56 129 ASN A N 1
ATOM 1059 C CA . ASN A 1 129 ? -1.296 4.105 0.419 1.00 98.56 129 ASN A CA 1
ATOM 1060 C C . ASN A 1 129 ? -1.415 2.628 0.840 1.00 98.56 129 ASN A C 1
ATOM 1062 O O . ASN A 1 129 ? -0.669 1.760 0.383 1.00 98.56 129 ASN A O 1
ATOM 1066 N N . ILE A 1 130 ? -2.380 2.326 1.711 1.00 98.69 130 ILE A N 1
ATOM 1067 C CA . ILE A 1 130 ? -2.736 0.968 2.127 1.00 98.69 130 ILE A CA 1
ATOM 1068 C C . ILE A 1 130 ? -4.258 0.858 2.059 1.00 98.69 130 ILE A C 1
ATOM 1070 O O . ILE A 1 130 ? -4.949 1.597 2.751 1.00 98.69 130 ILE A O 1
ATOM 1074 N N . ILE A 1 131 ? -4.795 -0.061 1.258 1.00 98.69 131 ILE A N 1
ATOM 1075 C CA . ILE A 1 131 ? -6.229 -0.380 1.241 1.00 98.69 131 ILE A CA 1
ATOM 1076 C C . ILE A 1 131 ? -6.488 -1.565 2.165 1.00 98.69 131 ILE A C 1
ATOM 1078 O O . ILE A 1 131 ? -5.773 -2.564 2.114 1.00 98.69 131 ILE A O 1
ATOM 1082 N N . ILE A 1 132 ? -7.522 -1.458 2.997 1.00 98.50 132 ILE A N 1
ATOM 1083 C CA . ILE A 1 132 ? -7.939 -2.498 3.935 1.00 98.50 132 ILE A CA 1
ATOM 1084 C C . ILE A 1 132 ? -9.426 -2.791 3.729 1.00 98.50 132 ILE A C 1
ATOM 1086 O O . ILE A 1 132 ? -10.265 -1.887 3.777 1.00 98.50 132 ILE A O 1
ATOM 1090 N N . ASP A 1 133 ? -9.755 -4.067 3.541 1.00 98.44 133 ASP A N 1
ATOM 1091 C CA . ASP A 1 133 ? -11.116 -4.582 3.691 1.00 98.44 133 ASP A CA 1
ATOM 1092 C C . ASP A 1 133 ? -11.270 -5.081 5.126 1.00 98.44 133 ASP A C 1
ATOM 1094 O O . ASP A 1 133 ? -10.681 -6.093 5.516 1.00 98.44 133 ASP A O 1
ATOM 1098 N N . TYR A 1 134 ? -11.996 -4.310 5.927 1.00 98.00 134 TYR A N 1
ATOM 1099 C CA . TYR A 1 134 ? -12.127 -4.510 7.360 1.00 98.00 134 TYR A CA 1
ATOM 1100 C C . TYR A 1 134 ? -13.577 -4.803 7.726 1.00 98.00 134 TYR A C 1
ATOM 1102 O O . TYR A 1 134 ? -14.479 -4.047 7.362 1.00 98.00 134 TYR A O 1
ATOM 1110 N N . ASP A 1 135 ? -13.777 -5.873 8.492 1.00 97.19 135 ASP A N 1
ATOM 1111 C CA . ASP A 1 135 ? -15.065 -6.233 9.064 1.00 97.19 135 ASP A CA 1
ATOM 1112 C C . ASP A 1 135 ? -15.152 -5.763 10.529 1.00 97.19 135 ASP A C 1
ATOM 1114 O O . ASP A 1 135 ? -14.452 -6.310 11.390 1.00 97.19 135 ASP A O 1
ATOM 1118 N N . PRO A 1 136 ? -15.989 -4.756 10.841 1.00 95.38 136 PRO A N 1
ATOM 1119 C CA . PRO A 1 136 ? -16.135 -4.249 12.200 1.00 95.38 136 PRO A CA 1
ATOM 1120 C C . PRO A 1 136 ? -16.888 -5.206 13.132 1.00 95.38 136 PRO A C 1
ATOM 1122 O O . PRO A 1 136 ? -16.720 -5.104 14.345 1.00 95.38 136 PRO A O 1
ATOM 1125 N N . GLU A 1 137 ? -17.707 -6.125 12.609 1.00 95.69 137 GLU A N 1
ATOM 1126 C CA . GLU A 1 137 ? -18.481 -7.053 13.442 1.00 95.69 137 GLU A CA 1
ATOM 1127 C C . GLU A 1 137 ? -17.585 -8.158 14.001 1.00 95.69 137 GLU A C 1
ATOM 1129 O O . GLU A 1 137 ? -17.624 -8.464 15.193 1.00 95.69 137 GLU A O 1
ATOM 1134 N N . THR A 1 138 ? -16.734 -8.728 13.148 1.00 95.88 138 THR A N 1
ATOM 1135 C CA . THR A 1 138 ? -15.782 -9.784 13.525 1.00 95.88 138 THR A CA 1
ATOM 1136 C C . THR A 1 138 ? -14.423 -9.243 13.963 1.00 95.88 138 THR A C 1
ATOM 1138 O O . THR A 1 138 ? -13.582 -10.012 14.425 1.00 95.88 138 THR A O 1
ATOM 1141 N N . GLN A 1 139 ? -14.189 -7.937 13.804 1.00 95.69 139 GLN A N 1
ATOM 1142 C CA . GLN A 1 139 ? -12.893 -7.282 13.990 1.00 95.69 139 GLN A CA 1
ATOM 1143 C C . GLN A 1 139 ? -11.752 -7.977 13.235 1.00 95.69 139 GLN A C 1
ATOM 1145 O O . GLN A 1 139 ? -10.664 -8.178 13.777 1.00 95.69 139 GLN A O 1
ATOM 1150 N N . SER A 1 140 ? -11.993 -8.343 11.975 1.00 97.06 140 SER A N 1
ATOM 1151 C CA . SER A 1 140 ? -11.011 -9.040 11.142 1.00 97.06 140 SER A CA 1
ATOM 1152 C C . SER A 1 140 ? -10.675 -8.269 9.867 1.00 97.06 140 SER A C 1
ATOM 1154 O O . SER A 1 140 ? -11.513 -7.588 9.274 1.00 97.06 140 SER A O 1
ATOM 1156 N N . ILE A 1 141 ? -9.418 -8.385 9.436 1.00 98.25 141 ILE A N 1
ATOM 1157 C CA . ILE A 1 141 ? -8.952 -7.874 8.147 1.00 98.25 141 ILE A CA 1
ATOM 1158 C C . ILE A 1 141 ? -9.162 -8.982 7.113 1.00 98.25 141 ILE A C 1
ATOM 1160 O O . ILE A 1 141 ? -8.552 -10.046 7.190 1.00 98.25 141 ILE A O 1
ATOM 1164 N N . ARG A 1 142 ? -10.050 -8.745 6.147 1.00 98.00 142 ARG A N 1
ATOM 1165 C CA . ARG A 1 142 ? -10.324 -9.685 5.050 1.00 98.00 142 ARG A CA 1
ATOM 1166 C C . ARG A 1 142 ? -9.243 -9.601 3.976 1.00 98.00 142 ARG A C 1
ATOM 1168 O O . ARG A 1 142 ? -8.781 -10.628 3.487 1.00 98.00 142 ARG A O 1
ATOM 1175 N N . SER A 1 143 ? -8.794 -8.387 3.659 1.00 98.12 143 SER A N 1
ATOM 1176 C CA . SER A 1 143 ? -7.663 -8.145 2.760 1.00 98.12 143 SER A CA 1
ATOM 1177 C C . SER A 1 143 ? -6.921 -6.862 3.119 1.00 98.12 143 SER A C 1
ATOM 1179 O O . SER A 1 143 ? -7.534 -5.905 3.590 1.00 98.12 143 SER A O 1
ATOM 1181 N N . LEU A 1 144 ? -5.621 -6.828 2.830 1.00 98.56 144 LEU A N 1
ATOM 1182 C CA . LEU A 1 144 ? -4.766 -5.648 2.923 1.00 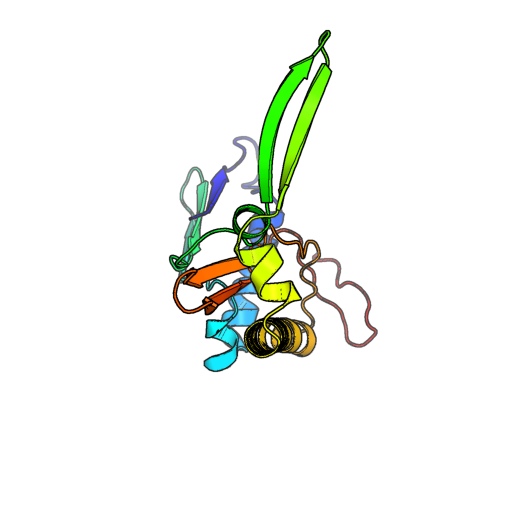98.56 144 LEU A CA 1
ATOM 1183 C C . LEU A 1 144 ? -3.954 -5.558 1.636 1.00 98.56 144 LEU A C 1
ATOM 1185 O O . LEU A 1 144 ? -3.347 -6.550 1.253 1.00 98.56 144 LEU A O 1
ATOM 1189 N N . LYS A 1 145 ? -3.914 -4.395 0.985 1.00 98.69 145 LYS A N 1
ATOM 1190 C CA . LYS A 1 145 ? -3.112 -4.179 -0.224 1.00 98.69 145 LYS A CA 1
ATOM 1191 C C . LYS A 1 145 ? -2.357 -2.862 -0.154 1.00 98.69 145 LYS A C 1
ATOM 1193 O O . LYS A 1 145 ? -2.969 -1.805 -0.018 1.00 98.69 145 LYS A O 1
ATOM 1198 N N . VAL A 1 146 ? -1.033 -2.920 -0.283 1.00 98.69 146 VAL A N 1
ATOM 1199 C CA . VAL A 1 146 ? -0.208 -1.721 -0.497 1.00 98.69 146 VAL A CA 1
ATOM 1200 C C . VAL A 1 146 ? -0.429 -1.215 -1.923 1.00 98.69 146 VAL A C 1
ATOM 1202 O O . VAL A 1 146 ? -0.473 -2.010 -2.868 1.00 98.69 146 VAL A O 1
ATOM 1205 N N . ILE A 1 147 ? -0.596 0.097 -2.072 1.00 98.31 147 ILE A N 1
ATOM 1206 C CA . ILE A 1 147 ? -0.890 0.764 -3.345 1.00 98.31 147 ILE A CA 1
ATOM 1207 C C . ILE A 1 147 ? 0.078 1.920 -3.596 1.00 98.31 147 ILE A C 1
ATOM 1209 O O . ILE A 1 147 ? 0.747 2.373 -2.681 1.00 98.31 147 ILE A O 1
ATOM 1213 N N . ASP A 1 148 ? 0.052 2.451 -4.817 1.00 96.88 148 ASP A N 1
ATOM 1214 C CA . ASP A 1 148 ? 0.717 3.699 -5.208 1.00 96.88 148 ASP A CA 1
ATOM 1215 C C . ASP A 1 148 ? 2.253 3.676 -5.176 1.00 96.88 148 ASP A C 1
ATOM 1217 O O . ASP A 1 148 ? 2.913 4.231 -4.300 1.00 96.88 148 ASP A O 1
ATOM 1221 N N . LEU A 1 149 ? 2.833 3.089 -6.223 1.00 96.56 149 LEU A N 1
ATOM 1222 C CA . LEU A 1 149 ? 4.284 3.013 -6.413 1.00 96.56 149 LEU A CA 1
ATOM 1223 C C . LEU A 1 149 ? 4.838 4.180 -7.247 1.00 96.56 149 LEU A C 1
ATOM 1225 O O . LEU A 1 149 ? 5.961 4.094 -7.733 1.00 96.56 149 LEU A O 1
ATOM 1229 N N . GLY A 1 150 ? 4.089 5.275 -7.420 1.00 94.56 150 GLY A N 1
ATOM 1230 C CA . GLY A 1 150 ? 4.519 6.414 -8.244 1.00 94.56 150 GLY A CA 1
ATOM 1231 C C . GLY A 1 150 ? 5.772 7.133 -7.723 1.00 94.56 150 GLY A C 1
ATOM 1232 O O . GLY A 1 150 ? 6.513 7.723 -8.507 1.00 94.56 150 GLY A O 1
ATOM 1233 N N . SER A 1 151 ? 6.036 7.036 -6.416 1.00 95.31 151 SER A N 1
ATOM 1234 C CA . SER A 1 151 ? 7.219 7.602 -5.739 1.00 95.31 151 SER A CA 1
ATOM 1235 C C . SER A 1 151 ? 8.323 6.569 -5.476 1.00 95.31 151 SER A C 1
ATOM 1237 O O . SER A 1 151 ? 9.301 6.868 -4.786 1.00 95.31 151 SER A O 1
ATOM 1239 N N . ALA A 1 152 ? 8.161 5.342 -5.978 1.00 96.94 152 ALA A N 1
ATOM 1240 C CA . ALA A 1 152 ? 9.082 4.255 -5.700 1.00 96.94 152 ALA A CA 1
ATOM 1241 C C . ALA A 1 152 ? 10.421 4.419 -6.431 1.00 96.94 152 ALA A C 1
ATOM 1243 O O . ALA A 1 152 ? 10.542 5.104 -7.446 1.00 96.94 152 ALA A O 1
ATOM 1244 N N . PHE A 1 153 ? 11.454 3.758 -5.921 1.00 95.50 153 PHE A N 1
ATOM 1245 C CA . PHE A 1 153 ? 12.765 3.718 -6.559 1.00 95.50 153 PHE A CA 1
ATOM 1246 C C . PHE A 1 153 ? 13.500 2.423 -6.231 1.00 95.50 153 PHE A C 1
ATOM 1248 O O . PHE A 1 153 ? 13.175 1.732 -5.265 1.00 95.50 153 PHE A O 1
ATOM 1255 N N . LEU A 1 154 ? 14.508 2.103 -7.042 1.00 95.94 154 LEU A N 1
ATOM 1256 C CA . LEU A 1 154 ? 15.333 0.915 -6.858 1.00 95.94 154 LEU A CA 1
ATOM 1257 C C . LEU A 1 154 ? 16.623 1.242 -6.110 1.00 95.94 154 LEU A C 1
ATOM 1259 O O . LEU A 1 154 ? 17.203 2.318 -6.281 1.00 95.94 154 LEU A O 1
ATOM 1263 N N . LEU A 1 155 ? 17.092 0.285 -5.317 1.00 94.06 155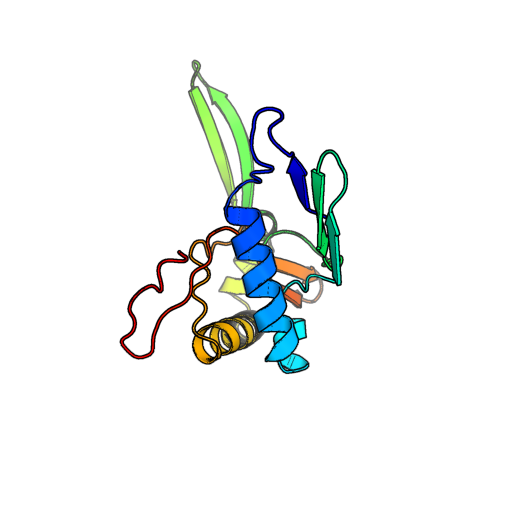 LEU A N 1
ATOM 1264 C CA . LEU A 1 155 ? 18.424 0.287 -4.721 1.00 94.06 155 LEU A CA 1
ATOM 1265 C C . LEU A 1 155 ? 19.352 -0.670 -5.476 1.00 94.06 155 LEU A C 1
ATOM 1267 O O . LEU A 1 155 ? 18.920 -1.714 -5.957 1.00 94.06 155 LEU A O 1
ATOM 1271 N N . ASN A 1 156 ? 20.634 -0.322 -5.564 1.00 92.00 156 ASN A N 1
ATOM 1272 C CA . ASN A 1 156 ? 21.679 -1.261 -5.961 1.00 92.00 156 ASN A CA 1
ATOM 1273 C C . ASN A 1 156 ? 22.106 -2.140 -4.766 1.00 92.00 156 ASN A C 1
ATOM 1275 O O . ASN A 1 156 ? 21.656 -1.939 -3.637 1.00 92.00 156 ASN A O 1
ATOM 1279 N N . GLU A 1 157 ? 23.022 -3.084 -5.000 1.00 88.31 157 GLU A N 1
ATOM 1280 C CA . GLU A 1 157 ? 23.558 -3.979 -3.955 1.00 88.31 157 GLU A CA 1
ATOM 1281 C C . GLU A 1 157 ? 24.246 -3.230 -2.798 1.00 88.31 157 GLU A C 1
ATOM 1283 O O . GLU A 1 157 ? 24.322 -3.729 -1.680 1.00 88.31 157 GLU A O 1
ATOM 1288 N N . GLU A 1 158 ? 24.708 -2.003 -3.044 1.00 89.88 158 GLU A N 1
ATOM 1289 C CA . GLU A 1 158 ? 25.347 -1.131 -2.052 1.00 89.88 158 GLU A CA 1
ATOM 1290 C C . GLU A 1 158 ? 24.326 -0.286 -1.262 1.00 89.88 158 GLU A C 1
ATOM 1292 O O . GLU A 1 158 ? 24.716 0.572 -0.469 1.00 89.88 158 GLU A O 1
ATOM 1297 N N . GLY A 1 159 ? 23.023 -0.469 -1.505 1.00 85.94 159 GLY A N 1
ATOM 1298 C CA . GLY A 1 159 ? 21.952 0.302 -0.872 1.00 85.94 159 GLY A CA 1
ATOM 1299 C C . GLY A 1 159 ? 21.821 1.740 -1.387 1.00 85.94 159 GLY A C 1
ATOM 1300 O O . GLY A 1 159 ? 21.242 2.588 -0.710 1.00 85.94 159 GLY A O 1
ATOM 1301 N N . ARG A 1 160 ? 22.360 2.047 -2.571 1.00 89.00 160 ARG A N 1
ATOM 1302 C CA . ARG A 1 160 ? 22.276 3.368 -3.211 1.00 89.00 160 ARG A CA 1
ATOM 1303 C C . ARG A 1 160 ? 21.152 3.398 -4.233 1.00 89.00 160 ARG A C 1
ATOM 1305 O O . ARG A 1 160 ? 20.973 2.447 -4.989 1.00 89.00 160 ARG A O 1
ATOM 1312 N N . THR A 1 161 ? 20.438 4.519 -4.303 1.00 89.56 161 THR A N 1
ATOM 1313 C CA . THR A 1 161 ? 19.392 4.725 -5.308 1.00 89.56 161 THR A CA 1
ATOM 1314 C C . THR A 1 161 ? 19.963 4.598 -6.716 1.00 89.56 161 THR A C 1
ATOM 1316 O O . THR A 1 161 ? 20.877 5.333 -7.099 1.00 89.56 161 THR A O 1
ATOM 1319 N N . ILE A 1 162 ? 19.375 3.705 -7.505 1.00 85.38 162 ILE A N 1
ATOM 1320 C CA . ILE A 1 162 ? 19.600 3.635 -8.941 1.00 85.38 162 ILE A CA 1
ATOM 1321 C C . ILE A 1 162 ? 18.832 4.813 -9.533 1.00 85.38 162 ILE A C 1
ATOM 1323 O O . ILE A 1 162 ? 17.606 4.795 -9.624 1.00 85.38 162 ILE A O 1
ATOM 1327 N N . ARG A 1 163 ? 19.540 5.895 -9.869 1.00 64.81 163 ARG A N 1
ATOM 1328 C CA . ARG A 1 163 ? 18.929 6.981 -10.638 1.00 64.81 163 ARG A CA 1
ATOM 1329 C C . ARG A 1 163 ? 18.587 6.415 -12.011 1.00 64.81 163 ARG A C 1
ATOM 1331 O O . ARG A 1 163 ? 19.497 6.087 -12.770 1.00 64.81 163 ARG A O 1
ATOM 1338 N N . ASN A 1 164 ? 17.293 6.289 -12.293 1.00 51.78 164 ASN A N 1
ATOM 1339 C CA . ASN A 1 164 ? 16.802 6.014 -13.636 1.00 51.78 164 ASN A CA 1
ATOM 1340 C C . ASN A 1 164 ? 17.375 7.096 -14.573 1.00 51.78 164 ASN A C 1
ATOM 1342 O O . ASN A 1 164 ? 17.173 8.288 -14.329 1.00 51.78 164 ASN A O 1
ATOM 1346 N N . GLN A 1 165 ? 18.176 6.668 -15.555 1.00 38.59 165 GLN A N 1
ATOM 1347 C CA . GLN A 1 165 ? 18.598 7.489 -16.694 1.00 38.59 165 GLN A CA 1
ATOM 1348 C C . GLN A 1 165 ? 17.409 7.742 -17.618 1.00 38.59 165 GLN A C 1
ATOM 1350 O O . GLN A 1 165 ? 16.583 6.812 -17.761 1.00 38.59 165 GLN A O 1
#

Mean predicted aligned error: 4.95 Å

InterPro domains:
  IPR000719 Protein kinase domain [PF00069] (35-159)
  IPR000719 Protein kinase domain [PS50011] (1-165)
  IPR008271 Serine/threonine-protein kinase, active site [PS00108] (120-132)
  IPR011009 Protein kinase-like domain superfamily [SSF56112] (21-159)

Solvent-accessible surface area (backbone atoms only — not comparable to full-atom values): 9338 Å² total; per-residue (Å²): 111,49,81,36,62,44,54,93,70,85,65,91,49,55,58,69,36,59,57,36,30,52,52,51,44,52,51,48,68,73,71,53,54,75,73,39,53,62,20,35,63,49,65,76,51,74,49,79,58,98,53,35,40,35,44,35,47,60,86,75,64,66,43,33,39,42,66,43,34,37,50,76,47,76,47,76,56,97,90,40,82,45,74,49,79,41,80,28,71,53,42,53,43,50,74,71,34,66,68,45,35,49,52,52,52,49,47,51,48,43,34,50,48,51,30,58,76,72,32,43,41,53,75,60,87,49,48,72,34,26,35,34,21,69,41,83,88,80,58,41,75,80,44,48,25,43,46,74,43,44,5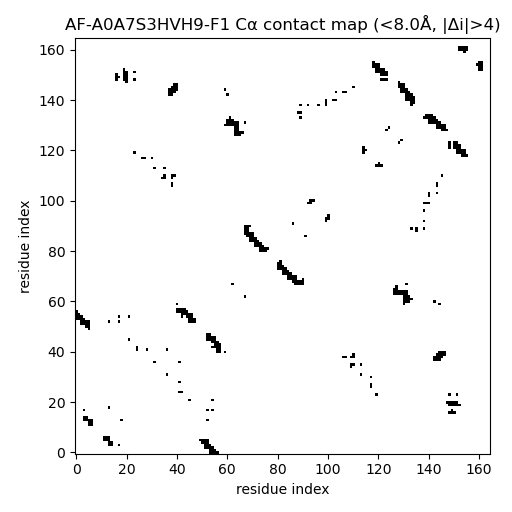9,34,48,41,43,46,98,87,71,43,75,56,76,83,127

Radius of gyration: 18.53 Å; Cα contacts (8 Å, |Δi|>4): 262; chains: 1; bounding box: 44×49×50 Å

pLDDT: mean 93.06, std 10.41, range [38.59, 98.69]